Protein AF-E3U812-F1 (afdb_monomer)

Secondary structure (DSSP, 8-state):
-HHHH---HHHHHHHHHHHHHTT--B-------HHHHHTT-HHHHHHHHHHHHHHHHTT-GGGB-

Nearest PDB structures (foldseek):
  1qds-assembly1_A  TM=9.500E-01  e=3.500E-05  Leishmania mexicana
  4pcf-assembly4_A  TM=9.673E-01  e=7.302E-05  Trypanosoma brucei brucei
  4jeq-assembly6_K  TM=9.553E-01  e=5.975E-05  Trypanosoma cruzi
  1tti-assembly1_A  TM=9.603E-01  e=6.830E-05  Trypanosoma brucei brucei
  4bi5-assembly3_E  TM=9.131E-01  e=1.990E-04  Giardia duodenalis

Foldseek 3Di:
DCPPVVDDLLNLLVVLLVCVVVVAQEERDFFDDPVCVVVVNGCVRRVVSVVSNCVSCPPVVVRYD

Radius of gyration: 12.53 Å; Cα contacts (8 Å, |Δi|>4): 58; chains: 1; bounding box: 27×20×34 Å

Mean predicted aligned error: 1.94 Å

InterPro domains:
  IPR000652 Triosephosphate isomerase [PF00121] (1-65)
  IPR000652 Triosephosphate isomerase [PS51440] (1-65)
  IPR000652 Triosephosphate isomerase [PTHR21139] (1-65)
  IPR013785 Aldolase-type TIM barrel [G3DSA:3.20.20.70] (1-65)
  IPR035990 Triosephosphate isomerase superfamily [SSF51351] (1-62)

Solvent-accessible surface area (backbone atoms only — not comparable to full-atom values): 3818 Å² total; per-residue (Å²): 100,44,85,87,70,61,56,47,55,67,63,51,18,54,52,50,28,52,40,48,76,72,70,44,73,44,76,71,88,76,72,60,53,72,69,41,44,76,68,69,36,41,65,62,45,36,48,54,49,51,59,51,34,48,78,40,48,65,87,49,58,94,42,51,86

pLDDT: mean 97.74, std 0.97, range [93.94, 98.62]

Structure (mmCIF, N/CA/C/O backbone):
data_AF-E3U812-F1
#
_entry.id   AF-E3U812-F1
#
loop_
_atom_site.group_PDB
_atom_site.id
_atom_site.type_symbol
_atom_site.label_atom_id
_atom_site.label_alt_id
_atom_site.label_comp_id
_atom_site.label_asym_id
_atom_site.label_entity_id
_atom_site.label_seq_id
_atom_site.pdbx_PDB_ins_code
_atom_site.Cartn_x
_atom_site.Cartn_y
_atom_site.Cartn_z
_atom_site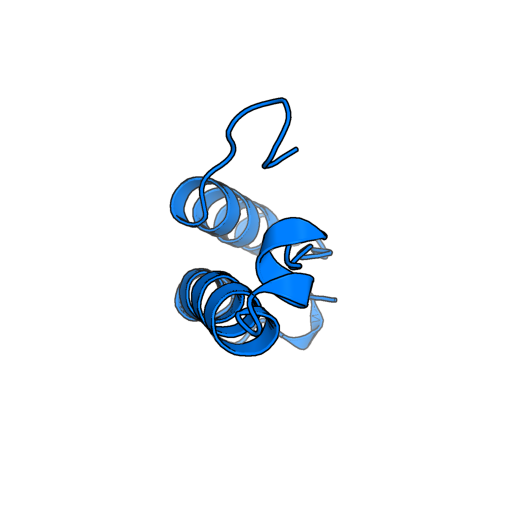.occupancy
_atom_site.B_iso_or_equiv
_atom_site.auth_seq_id
_atom_site.auth_comp_id
_atom_site.auth_asym_id
_atom_site.auth_atom_id
_atom_site.pdbx_PDB_model_num
ATOM 1 N N . ARG A 1 1 ? -6.009 8.452 1.160 1.00 94.31 1 ARG A N 1
ATOM 2 C CA . ARG A 1 1 ? -6.818 8.464 -0.088 1.00 94.31 1 ARG A CA 1
ATOM 3 C C . ARG A 1 1 ? -7.951 7.444 -0.058 1.00 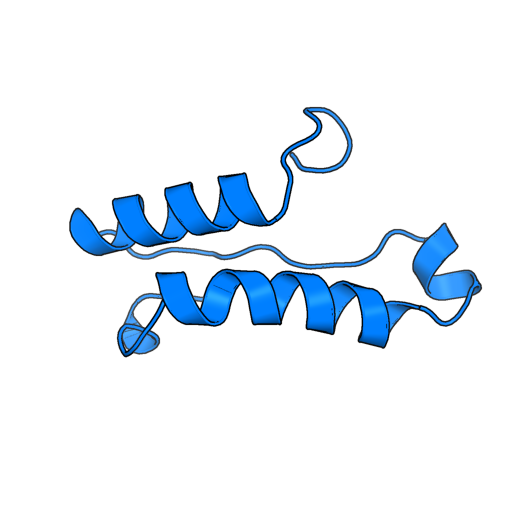94.31 1 ARG A C 1
ATOM 5 O O . ARG A 1 1 ? -9.065 7.808 -0.396 1.00 94.31 1 ARG A O 1
ATOM 12 N N . ARG A 1 2 ? -7.692 6.225 0.425 1.00 96.75 2 ARG A N 1
ATOM 13 C CA . ARG A 1 2 ? -8.677 5.143 0.593 1.00 96.75 2 ARG A CA 1
ATOM 14 C C . ARG A 1 2 ? -9.969 5.565 1.316 1.00 96.75 2 ARG A C 1
ATOM 16 O O . ARG A 1 2 ? -11.039 5.379 0.764 1.00 96.75 2 ARG A O 1
ATOM 23 N N . THR A 1 3 ? -9.876 6.224 2.475 1.00 93.94 3 THR A N 1
ATOM 24 C CA . THR A 1 3 ? -11.064 6.601 3.273 1.00 93.94 3 THR A CA 1
ATOM 25 C C . THR A 1 3 ? -11.880 7.748 2.672 1.00 93.94 3 THR A C 1
ATOM 27 O O . THR A 1 3 ? -13.093 7.645 2.564 1.00 93.94 3 THR A O 1
ATOM 30 N N . ILE A 1 4 ? -11.226 8.844 2.266 1.00 96.81 4 ILE A N 1
ATOM 31 C CA . ILE A 1 4 ? -11.920 10.066 1.809 1.00 96.81 4 ILE A CA 1
ATOM 32 C C . ILE A 1 4 ? -12.348 9.962 0.337 1.00 96.81 4 ILE A C 1
ATOM 34 O O . ILE A 1 4 ? -13.438 10.393 -0.019 1.00 96.81 4 ILE A O 1
ATOM 38 N N . PHE A 1 5 ? -11.493 9.398 -0.523 1.00 97.12 5 PHE A N 1
ATOM 39 C CA . PHE A 1 5 ? -11.732 9.306 -1.970 1.00 97.12 5 PHE A CA 1
ATOM 40 C C . PHE A 1 5 ? -12.169 7.907 -2.421 1.00 97.12 5 PHE A C 1
ATOM 42 O O . PHE A 1 5 ? -12.361 7.689 -3.613 1.00 97.12 5 PHE A O 1
ATOM 49 N N . GLY A 1 6 ? -12.295 6.949 -1.497 1.00 96.25 6 GLY A N 1
ATOM 50 C CA . GLY A 1 6 ? -12.795 5.608 -1.802 1.00 96.25 6 GLY A CA 1
ATOM 51 C C . GLY A 1 6 ? -11.862 4.752 -2.662 1.00 96.25 6 GLY A C 1
ATOM 52 O O . GLY A 1 6 ? -12.335 3.831 -3.323 1.00 96.25 6 GLY A O 1
ATOM 53 N N . GLU A 1 7 ? -10.556 5.042 -2.703 1.00 97.88 7 GLU A N 1
ATOM 54 C CA . GLU A 1 7 ? -9.618 4.238 -3.498 1.00 97.88 7 GLU A CA 1
ATOM 55 C C . GLU A 1 7 ? -9.536 2.802 -2.965 1.00 97.88 7 GLU A C 1
ATOM 57 O O . GLU A 1 7 ? -9.098 2.562 -1.835 1.00 97.88 7 GLU A O 1
ATOM 62 N N . LYS A 1 8 ? -9.964 1.855 -3.802 1.00 97.81 8 LYS A N 1
ATOM 63 C CA . LYS A 1 8 ? -9.973 0.420 -3.506 1.00 97.81 8 LYS A CA 1
ATOM 64 C C . LYS A 1 8 ? -8.625 -0.224 -3.815 1.00 97.81 8 LYS A C 1
ATOM 66 O O . LYS A 1 8 ? -7.810 0.349 -4.534 1.00 97.81 8 LYS A O 1
ATOM 71 N N . ASP A 1 9 ? -8.424 -1.426 -3.283 1.00 98.19 9 ASP A N 1
ATOM 72 C CA . ASP A 1 9 ? -7.182 -2.192 -3.432 1.00 98.19 9 ASP A CA 1
ATOM 73 C C . ASP A 1 9 ? -6.791 -2.387 -4.903 1.00 98.19 9 ASP A C 1
ATOM 75 O O . ASP A 1 9 ? -5.648 -2.104 -5.253 1.00 98.19 9 ASP A O 1
ATOM 79 N N . ASP A 1 10 ? -7.751 -2.730 -5.765 1.00 98.00 10 ASP A N 1
ATOM 80 C CA . ASP A 1 10 ? -7.514 -2.936 -7.201 1.00 98.00 10 ASP A CA 1
ATOM 81 C C . ASP A 1 10 ? -7.005 -1.663 -7.89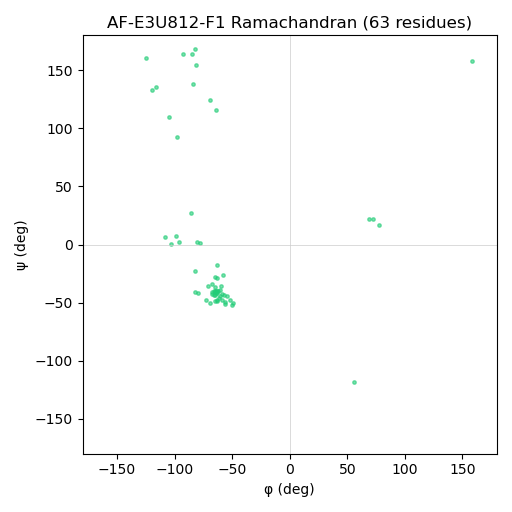3 1.00 98.00 10 ASP A C 1
ATOM 83 O O . ASP A 1 10 ? -5.994 -1.687 -8.589 1.00 98.00 10 ASP A O 1
ATOM 87 N N . LEU A 1 11 ? -7.630 -0.513 -7.616 1.00 98.38 11 LEU A N 1
ATOM 88 C CA . LEU A 1 11 ? -7.206 0.770 -8.186 1.00 98.38 11 LEU A CA 1
ATOM 89 C C . LEU A 1 11 ? -5.810 1.179 -7.696 1.00 98.38 11 LEU A C 1
ATOM 91 O O . LEU A 1 11 ? -5.040 1.794 -8.433 1.00 98.38 11 LEU A O 1
ATOM 95 N N . VAL A 1 12 ? -5.477 0.888 -6.435 1.00 98.38 12 VAL A N 1
ATOM 96 C CA . VAL A 1 12 ? -4.128 1.152 -5.922 1.00 98.38 12 VAL A CA 1
ATOM 97 C C . VAL A 1 12 ? -3.121 0.229 -6.608 1.00 98.38 12 VAL A C 1
ATOM 99 O O . VAL A 1 12 ? -2.078 0.716 -7.034 1.00 98.38 12 VAL A O 1
ATOM 102 N N . ALA A 1 13 ? -3.441 -1.054 -6.788 1.00 98.38 13 ALA A N 1
ATOM 103 C CA . ALA A 1 13 ? -2.588 -2.004 -7.498 1.00 98.38 13 ALA A CA 1
ATOM 104 C C . ALA A 1 13 ? -2.335 -1.585 -8.958 1.00 98.38 13 ALA A C 1
ATOM 106 O O . ALA A 1 13 ? -1.182 -1.577 -9.385 1.00 98.38 13 ALA A O 1
ATOM 107 N N . GLU A 1 14 ? -3.363 -1.141 -9.688 1.00 98.44 14 GLU A N 1
ATOM 108 C CA . GLU A 1 14 ? -3.226 -0.595 -11.049 1.00 98.44 14 GLU A CA 1
ATOM 109 C C . GLU A 1 14 ? -2.257 0.597 -11.098 1.00 98.44 14 GLU A C 1
ATOM 111 O O . GLU A 1 14 ? -1.383 0.668 -11.963 1.00 98.44 14 GLU A O 1
ATOM 116 N N . LYS A 1 15 ? -2.357 1.519 -10.131 1.00 98.38 15 LYS A N 1
ATOM 117 C CA . LYS A 1 15 ? -1.448 2.672 -10.036 1.00 98.38 15 LYS A CA 1
ATOM 118 C C . LYS A 1 15 ? -0.014 2.262 -9.725 1.00 98.38 15 LYS A C 1
ATOM 120 O O . LYS A 1 15 ? 0.908 2.855 -10.279 1.00 98.38 15 LYS A O 1
ATOM 125 N N . VAL A 1 16 ? 0.173 1.283 -8.838 1.00 98.50 16 VAL A N 1
ATOM 126 C CA . VAL A 1 16 ? 1.501 0.748 -8.512 1.00 98.50 16 VAL A CA 1
ATOM 127 C C . VAL A 1 16 ? 2.125 0.099 -9.744 1.00 98.50 16 VAL A C 1
ATOM 129 O O . VAL A 1 16 ? 3.256 0.442 -10.079 1.00 98.50 16 VAL A O 1
ATOM 132 N N . ALA A 1 17 ? 1.385 -0.766 -10.443 1.00 98.38 17 ALA A N 1
ATOM 133 C CA . ALA A 1 17 ? 1.858 -1.418 -11.662 1.00 98.38 17 ALA A CA 1
ATOM 134 C C . ALA A 1 17 ? 2.295 -0.380 -12.703 1.00 98.38 17 ALA A C 1
ATOM 136 O O . ALA A 1 17 ? 3.438 -0.398 -13.152 1.00 98.38 17 ALA A O 1
ATOM 137 N N . HIS A 1 18 ? 1.431 0.595 -12.994 1.00 98.56 18 HIS A N 1
ATOM 138 C CA . HIS A 1 18 ? 1.732 1.627 -13.980 1.00 98.56 18 HIS A CA 1
ATOM 139 C C . HIS A 1 18 ? 2.937 2.497 -13.587 1.00 98.56 18 HIS A C 1
ATOM 141 O O . HIS A 1 18 ? 3.799 2.792 -14.412 1.00 98.56 18 HIS A O 1
ATOM 147 N N . ALA A 1 19 ? 3.047 2.887 -12.313 1.00 98.44 19 ALA A N 1
ATOM 148 C CA . ALA A 1 19 ? 4.189 3.665 -11.840 1.00 98.44 19 ALA A CA 1
ATOM 149 C C . ALA A 1 19 ? 5.514 2.892 -11.982 1.00 98.44 19 ALA A C 1
ATOM 151 O O . ALA A 1 19 ? 6.518 3.477 -12.395 1.00 98.44 19 ALA A O 1
ATOM 152 N N . LEU A 1 20 ? 5.510 1.588 -11.689 1.00 98.25 20 LEU A N 1
ATOM 153 C CA . LEU A 1 20 ? 6.673 0.717 -11.864 1.00 98.25 20 LEU A CA 1
ATOM 154 C C . LEU A 1 20 ? 7.026 0.521 -13.347 1.00 98.25 20 LEU A C 1
ATOM 156 O O . LEU A 1 20 ? 8.204 0.587 -13.693 1.00 98.25 20 LEU A O 1
ATOM 160 N N . GLU A 1 21 ? 6.034 0.352 -14.227 1.00 97.62 21 GLU A N 1
ATOM 161 C CA . GLU A 1 21 ? 6.227 0.296 -15.688 1.00 97.62 21 GLU A CA 1
ATOM 162 C C . GLU A 1 21 ? 6.869 1.578 -16.235 1.00 97.62 21 GLU A C 1
ATOM 164 O O . GLU A 1 21 ? 7.713 1.526 -17.128 1.00 97.62 21 GLU A O 1
ATOM 169 N N . CYS A 1 22 ? 6.524 2.735 -15.663 1.00 98.00 22 CYS A N 1
ATOM 170 C CA . CYS A 1 22 ? 7.143 4.019 -15.990 1.00 98.00 22 CYS A CA 1
ATOM 171 C C . CYS A 1 22 ? 8.527 4.235 -15.344 1.00 98.00 22 CYS A C 1
ATOM 173 O O . CYS A 1 22 ? 9.123 5.296 -15.533 1.00 98.00 22 CYS A O 1
ATOM 175 N 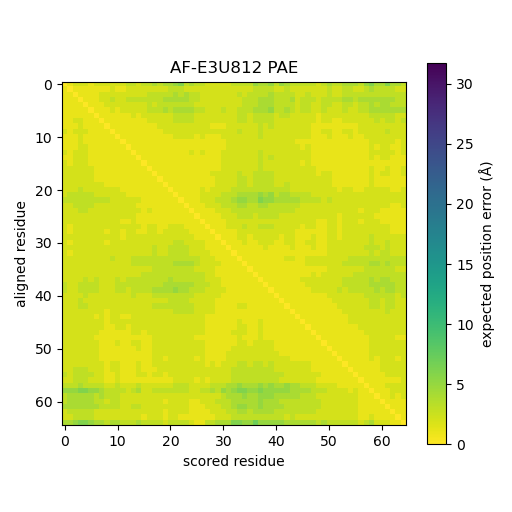N . GLY A 1 23 ? 9.048 3.270 -14.581 1.00 97.00 23 GLY A N 1
ATOM 176 C CA . GLY A 1 23 ? 10.364 3.349 -13.940 1.00 97.00 23 GLY A CA 1
ATOM 177 C C . GLY A 1 23 ? 10.411 4.212 -12.675 1.00 97.00 23 GLY A C 1
ATOM 178 O O . GLY A 1 23 ? 11.496 4.611 -12.246 1.00 97.00 23 GLY A O 1
ATOM 179 N N . LEU A 1 24 ? 9.262 4.523 -12.067 1.00 98.25 24 LEU A N 1
ATOM 180 C CA . LEU A 1 24 ? 9.206 5.257 -10.804 1.00 98.25 24 LEU A CA 1
ATOM 181 C C . LEU A 1 24 ? 9.447 4.328 -9.611 1.00 98.25 24 LEU A C 1
ATOM 183 O O . LEU A 1 24 ? 9.137 3.138 -9.640 1.00 98.25 24 LEU A O 1
ATOM 187 N N . LYS A 1 25 ? 9.941 4.910 -8.514 1.00 98.19 25 LYS A N 1
ATOM 188 C CA . LYS A 1 25 ? 9.887 4.269 -7.196 1.00 98.19 25 LYS A CA 1
ATOM 189 C C . LYS A 1 25 ? 8.536 4.545 -6.547 1.00 98.19 25 LYS A C 1
ATOM 191 O O . LYS A 1 25 ? 8.038 5.669 -6.612 1.00 98.19 25 LYS A O 1
ATOM 196 N N . VAL A 1 26 ? 7.963 3.532 -5.909 1.00 98.12 26 VAL A N 1
ATOM 197 C CA . VAL A 1 26 ? 6.615 3.570 -5.338 1.00 98.12 26 VAL A CA 1
ATOM 198 C C . VAL A 1 26 ? 6.689 3.423 -3.824 1.00 98.12 26 VAL A C 1
ATOM 200 O O . VAL A 1 26 ? 7.395 2.560 -3.322 1.00 98.12 26 VAL A O 1
ATOM 203 N N . ILE A 1 27 ? 5.927 4.243 -3.102 1.00 98.25 27 ILE A N 1
ATOM 204 C CA . ILE A 1 27 ? 5.640 4.026 -1.680 1.00 98.25 27 ILE A CA 1
ATOM 205 C C . ILE A 1 27 ? 4.204 3.513 -1.593 1.00 98.25 27 ILE A C 1
ATOM 207 O O . ILE A 1 27 ? 3.263 4.257 -1.891 1.00 98.25 27 ILE A O 1
ATOM 211 N N . ALA A 1 28 ? 4.024 2.242 -1.240 1.00 97.19 28 ALA A N 1
ATOM 212 C CA . ALA A 1 28 ? 2.722 1.586 -1.275 1.00 97.19 28 ALA A CA 1
ATOM 213 C C . ALA A 1 28 ? 2.071 1.570 0.116 1.00 97.19 28 ALA A C 1
ATOM 215 O O . ALA A 1 28 ? 2.270 0.665 0.919 1.00 97.19 28 ALA A O 1
ATOM 216 N N . CYS A 1 29 ? 1.254 2.586 0.409 1.00 97.94 29 CYS A N 1
ATOM 217 C CA . CYS A 1 29 ? 0.605 2.709 1.714 1.00 97.94 29 CYS A CA 1
ATOM 218 C C . CYS A 1 29 ? -0.468 1.633 1.960 1.00 97.94 29 CYS A C 1
ATOM 220 O O . CYS A 1 29 ? -1.472 1.550 1.234 1.00 97.94 29 CYS A O 1
ATOM 222 N N . ILE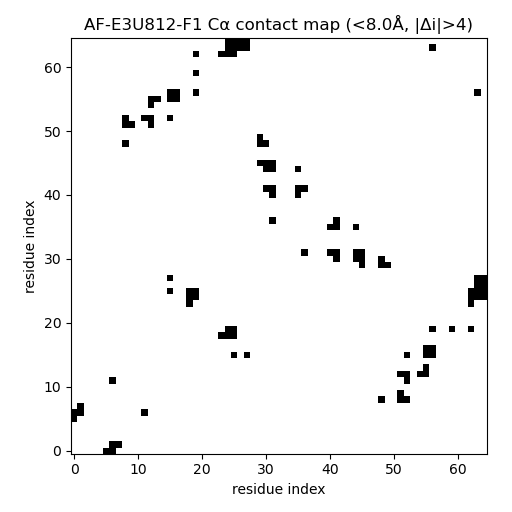 A 1 30 ? -0.300 0.913 3.068 1.00 97.81 30 ILE A N 1
ATOM 223 C CA . ILE A 1 30 ? -1.276 -0.010 3.649 1.00 97.81 30 ILE A CA 1
ATOM 224 C C . ILE A 1 30 ? -1.555 0.354 5.110 1.00 97.81 30 ILE A C 1
ATOM 226 O O . ILE A 1 30 ? -0.767 1.060 5.739 1.00 97.81 30 ILE A O 1
ATOM 230 N N . GLY A 1 31 ? -2.681 -0.113 5.637 1.00 97.94 31 GLY A N 1
ATOM 231 C CA . GLY A 1 31 ? -3.055 0.076 7.034 1.00 97.94 31 GLY A CA 1
ATOM 232 C C . GLY A 1 31 ? -4.550 -0.072 7.273 1.00 97.94 31 GLY A C 1
ATOM 233 O O . GLY A 1 31 ? -5.367 0.072 6.355 1.00 97.94 31 GLY A O 1
ATOM 234 N N . GLU A 1 32 ? -4.879 -0.370 8.520 1.00 98.19 32 GLU A N 1
ATOM 235 C CA . GLU A 1 32 ? -6.228 -0.479 9.052 1.00 98.19 32 GLU A CA 1
ATOM 236 C C . GLU A 1 32 ? -6.727 0.841 9.661 1.00 98.19 32 GLU A C 1
ATOM 238 O O . GLU A 1 32 ? -5.949 1.755 9.956 1.00 98.19 32 GLU A O 1
ATOM 243 N N . THR A 1 33 ? -8.039 0.949 9.868 1.00 97.31 33 THR A N 1
ATOM 244 C CA . THR A 1 33 ? -8.630 2.024 10.677 1.00 97.31 33 THR A CA 1
ATOM 245 C C . THR A 1 33 ? -8.565 1.708 12.172 1.00 97.31 33 THR A C 1
ATOM 247 O O . THR A 1 33 ? -8.303 0.576 12.582 1.00 97.31 33 THR A O 1
ATOM 250 N N . LEU A 1 34 ? -8.839 2.707 13.018 1.00 97.62 34 LEU A N 1
ATOM 251 C CA . LEU A 1 34 ? -8.903 2.496 14.466 1.00 97.62 34 LEU A CA 1
ATOM 252 C C . LEU A 1 34 ? -9.960 1.443 14.831 1.00 97.62 34 LEU A C 1
ATOM 254 O O . LEU A 1 34 ? -9.689 0.558 15.635 1.00 97.62 34 LEU A O 1
ATOM 258 N N . GLU A 1 35 ? -11.125 1.493 14.189 1.00 98.12 35 GLU A N 1
ATOM 259 C CA . GLU A 1 35 ? -12.227 0.560 14.423 1.00 98.12 35 GLU A CA 1
ATOM 260 C C . GLU A 1 35 ? -11.854 -0.869 14.008 1.00 98.12 35 GLU A C 1
ATOM 262 O O . GLU A 1 35 ? -12.172 -1.828 14.708 1.00 98.12 35 GLU A O 1
ATOM 267 N N . GLU A 1 36 ? -11.151 -1.029 12.882 1.00 98.38 36 GLU A N 1
ATOM 268 C CA . GLU A 1 36 ? -10.638 -2.330 12.440 1.00 98.38 36 GLU A CA 1
ATOM 269 C C . GLU A 1 36 ? -9.602 -2.882 13.428 1.00 98.38 36 GLU A C 1
ATOM 271 O O . GLU A 1 36 ? -9.634 -4.072 13.751 1.00 98.38 36 GLU A O 1
ATOM 276 N N . ARG A 1 37 ? -8.725 -2.024 13.960 1.00 98.31 37 ARG A N 1
ATOM 277 C CA . ARG A 1 37 ? -7.739 -2.404 14.977 1.00 98.31 37 ARG A CA 1
ATOM 278 C C . ARG A 1 37 ? -8.393 -2.832 16.289 1.00 98.31 37 ARG A C 1
ATOM 280 O O . ARG A 1 37 ? -8.043 -3.882 16.822 1.00 98.31 37 ARG A O 1
ATOM 287 N N . GLU A 1 38 ? -9.341 -2.053 16.805 1.00 98.38 38 GLU A N 1
ATOM 288 C CA . GLU A 1 38 ? -10.077 -2.377 18.037 1.00 98.38 38 GLU A CA 1
ATOM 289 C C . GLU A 1 38 ? -10.933 -3.642 17.880 1.00 98.38 38 GLU A C 1
ATOM 291 O O . GLU A 1 38 ? -11.121 -4.388 18.840 1.00 98.38 38 GLU A O 1
ATOM 296 N N . ALA A 1 39 ? -11.375 -3.943 16.656 1.00 98.56 39 ALA A N 1
ATOM 297 C CA . ALA A 1 39 ? -12.038 -5.196 16.306 1.00 98.56 39 ALA A CA 1
ATOM 298 C C . ALA A 1 39 ? -11.074 -6.379 16.066 1.00 98.56 39 ALA A C 1
ATOM 300 O O . ALA A 1 39 ? -11.529 -7.462 15.697 1.00 98.56 39 ALA A O 1
ATOM 301 N N . GLY A 1 40 ? -9.759 -6.195 16.237 1.00 98.31 40 GLY A N 1
ATOM 302 C CA . GLY A 1 40 ? -8.755 -7.248 16.055 1.00 98.31 40 GLY A CA 1
ATOM 303 C C . GLY A 1 40 ? -8.502 -7.648 14.596 1.00 98.31 40 GLY A C 1
ATOM 304 O O . GLY A 1 40 ? -8.029 -8.752 14.343 1.00 98.31 40 GLY A O 1
ATOM 305 N N . LYS A 1 41 ? -8.812 -6.777 13.626 1.00 98.56 41 LYS A N 1
ATOM 306 C CA . LYS A 1 41 ? -8.719 -7.058 12.180 1.00 98.56 41 L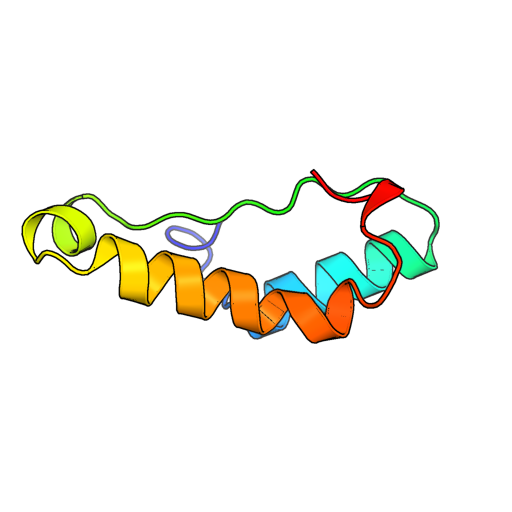YS A CA 1
ATOM 307 C C . LYS A 1 41 ? -7.449 -6.538 11.505 1.00 98.56 41 LYS A C 1
ATOM 309 O O . LYS A 1 41 ? -7.354 -6.612 10.282 1.00 98.56 41 LYS A O 1
ATOM 314 N N . THR A 1 42 ? -6.471 -6.027 12.257 1.00 98.44 42 THR A N 1
ATOM 315 C CA . THR A 1 42 ? -5.230 -5.462 11.692 1.00 98.44 42 THR A CA 1
ATOM 316 C C . THR A 1 42 ? -4.573 -6.408 10.683 1.00 98.44 42 THR A C 1
ATOM 318 O O . THR A 1 42 ? -4.325 -6.011 9.545 1.00 98.44 42 THR A O 1
ATOM 321 N N . GLU A 1 43 ? -4.348 -7.675 11.050 1.00 98.56 43 GLU A N 1
ATOM 322 C CA . GLU A 1 43 ? -3.715 -8.644 10.145 1.00 98.56 43 GLU A CA 1
ATOM 323 C C . GLU A 1 43 ? -4.563 -8.927 8.903 1.00 98.56 43 GLU A C 1
ATOM 325 O O . GLU A 1 43 ? -4.027 -8.959 7.800 1.00 98.56 43 GLU A O 1
ATOM 330 N N 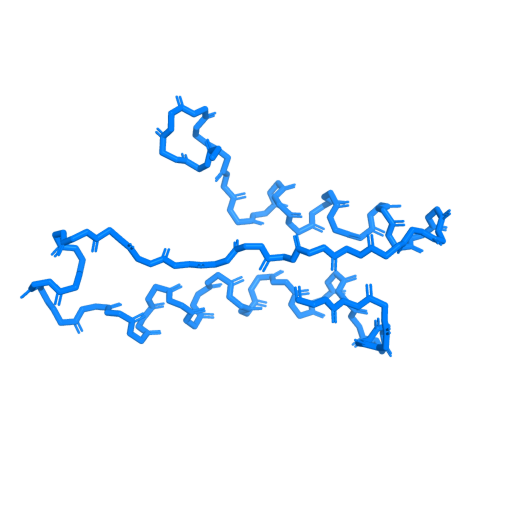. GLU A 1 44 ? -5.883 -9.071 9.051 1.00 98.62 44 GLU A N 1
ATOM 331 C CA . GLU A 1 44 ? -6.805 -9.310 7.933 1.00 98.62 44 GLU A CA 1
ATOM 332 C C . GLU A 1 44 ? -6.727 -8.176 6.902 1.00 98.62 44 GLU A C 1
ATOM 334 O O . GLU A 1 44 ? -6.589 -8.417 5.698 1.00 98.62 44 GLU A O 1
ATOM 339 N N . VAL A 1 45 ? -6.774 -6.930 7.377 1.00 98.44 45 VAL A N 1
ATOM 340 C CA . VAL A 1 45 ? -6.778 -5.739 6.525 1.00 98.44 45 VAL A CA 1
ATOM 341 C C . VAL A 1 45 ? -5.428 -5.556 5.840 1.00 98.44 45 VAL A C 1
ATOM 343 O O . VAL A 1 45 ? -5.374 -5.414 4.615 1.00 98.44 45 VAL A O 1
ATOM 346 N N . VAL A 1 46 ? -4.335 -5.597 6.604 1.00 98.25 46 VAL A N 1
ATOM 347 C CA . VAL A 1 46 ? -2.974 -5.431 6.078 1.00 98.25 46 VAL A CA 1
ATOM 348 C C . VAL A 1 46 ? -2.634 -6.562 5.105 1.00 98.25 46 VAL A C 1
ATOM 350 O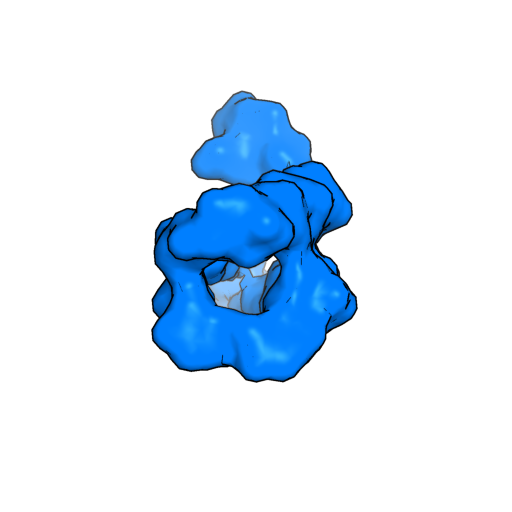 O . VAL A 1 46 ? -2.079 -6.301 4.035 1.00 98.25 46 VAL A O 1
ATOM 353 N N . PHE A 1 47 ? -3.034 -7.803 5.398 1.00 98.56 47 PHE A N 1
ATOM 354 C CA . PHE A 1 47 ? -2.858 -8.934 4.489 1.00 98.56 47 PHE A CA 1
ATOM 355 C C . PHE A 1 47 ? -3.644 -8.747 3.190 1.00 98.56 47 PHE A C 1
ATOM 357 O O . PHE A 1 47 ? -3.070 -8.907 2.113 1.00 98.56 47 PHE A O 1
ATOM 364 N N . ARG A 1 48 ? -4.930 -8.370 3.258 1.00 98.44 48 ARG A N 1
ATOM 365 C CA . ARG A 1 48 ? -5.768 -8.127 2.070 1.00 98.44 48 ARG A CA 1
ATOM 366 C C . ARG A 1 48 ? -5.140 -7.075 1.157 1.00 98.44 48 ARG A C 1
ATOM 368 O O . ARG A 1 48 ? -4.985 -7.319 -0.040 1.00 98.44 48 ARG A O 1
ATOM 375 N N . GLN A 1 49 ? -4.746 -5.940 1.733 1.00 98.50 49 GLN A N 1
ATOM 376 C CA . GLN A 1 49 ? -4.150 -4.831 0.990 1.00 98.50 49 GLN A CA 1
ATOM 377 C C . GLN A 1 49 ? -2.791 -5.220 0.388 1.00 98.50 49 GLN A C 1
ATOM 379 O O . GLN A 1 49 ? -2.546 -4.946 -0.784 1.00 98.50 49 GLN A O 1
ATOM 384 N N . THR A 1 50 ? -1.933 -5.915 1.144 1.00 98.00 50 THR A N 1
ATOM 385 C CA . THR A 1 50 ? -0.618 -6.377 0.657 1.00 98.00 50 THR A CA 1
ATOM 386 C C . THR A 1 50 ? -0.767 -7.411 -0.455 1.00 98.00 50 THR A C 1
ATOM 388 O O . THR A 1 50 ? -0.099 -7.329 -1.484 1.00 98.00 50 THR A O 1
ATOM 391 N N . LYS A 1 51 ? -1.686 -8.369 -0.289 1.00 98.31 51 LYS A N 1
ATOM 392 C CA . LYS A 1 51 ? -1.954 -9.422 -1.272 1.00 98.31 51 LYS A CA 1
ATOM 393 C C . LYS A 1 51 ? -2.412 -8.851 -2.612 1.00 98.31 51 LYS A C 1
ATOM 395 O O . LYS A 1 51 ? -1.984 -9.355 -3.645 1.00 98.31 51 LYS A O 1
ATOM 400 N N . ALA A 1 52 ? -3.237 -7.804 -2.599 1.00 98.00 52 ALA A N 1
ATOM 401 C CA . ALA A 1 52 ? -3.673 -7.127 -3.819 1.00 98.00 52 ALA A CA 1
ATOM 402 C C . ALA A 1 52 ? -2.510 -6.470 -4.587 1.00 98.00 52 ALA A C 1
ATOM 404 O O . ALA A 1 52 ? -2.558 -6.376 -5.810 1.00 98.00 52 ALA A O 1
ATOM 405 N N . LEU A 1 53 ? -1.444 -6.060 -3.891 1.00 98.19 53 LEU A N 1
ATOM 406 C CA . LEU A 1 53 ? -0.266 -5.442 -4.503 1.00 98.19 53 LEU A CA 1
ATOM 407 C C . LEU A 1 53 ? 0.728 -6.457 -5.084 1.00 98.19 53 LEU A C 1
ATOM 409 O O . LEU A 1 53 ? 1.490 -6.097 -5.978 1.00 98.19 53 LEU A O 1
ATOM 413 N N . LEU A 1 54 ? 0.728 -7.715 -4.622 1.00 97.75 54 LEU A N 1
ATOM 414 C CA . LEU A 1 54 ? 1.705 -8.725 -5.058 1.00 97.75 54 LEU A CA 1
ATOM 415 C C . LEU A 1 54 ? 1.804 -8.868 -6.590 1.00 97.75 54 LEU A C 1
ATOM 417 O O . LEU A 1 54 ? 2.927 -8.832 -7.098 1.00 97.75 54 LEU A O 1
ATOM 421 N N . PRO A 1 55 ? 0.694 -8.988 -7.351 1.00 97.81 55 PRO A N 1
ATOM 422 C CA . PRO A 1 55 ? 0.777 -9.131 -8.803 1.00 97.81 55 PRO A CA 1
ATOM 423 C C . PRO A 1 55 ? 1.300 -7.865 -9.490 1.00 97.81 55 PRO A C 1
ATOM 425 O O . PRO A 1 55 ? 2.017 -7.967 -10.479 1.00 97.81 55 PRO A O 1
ATOM 428 N N . ALA A 1 56 ? 0.970 -6.686 -8.950 1.00 97.50 56 ALA A N 1
ATOM 429 C CA . ALA A 1 56 ? 1.406 -5.398 -9.486 1.00 97.50 56 ALA A CA 1
ATOM 430 C C . ALA A 1 56 ? 2.907 -5.151 -9.271 1.00 97.50 56 ALA A C 1
ATOM 432 O O . ALA A 1 56 ? 3.567 -4.560 -10.122 1.00 97.50 56 ALA A O 1
ATOM 433 N N . ILE A 1 57 ? 3.458 -5.607 -8.141 1.00 97.88 57 ILE A N 1
ATOM 434 C CA . ILE A 1 57 ? 4.881 -5.440 -7.818 1.00 97.88 57 ILE A CA 1
ATOM 435 C C . ILE A 1 57 ? 5.735 -6.485 -8.548 1.00 97.88 57 ILE A C 1
ATOM 437 O O . ILE A 1 57 ? 6.811 -6.162 -9.064 1.00 97.88 57 ILE A O 1
ATOM 441 N N . GLY A 1 58 ? 5.277 -7.740 -8.605 1.00 96.44 58 GLY A N 1
ATOM 442 C CA . GLY A 1 58 ? 6.027 -8.840 -9.206 1.00 96.44 58 GLY A CA 1
ATOM 443 C C . GLY A 1 58 ? 7.413 -8.992 -8.570 1.00 96.44 58 GLY A C 1
ATOM 444 O O . GLY A 1 58 ? 7.531 -9.224 -7.369 1.00 96.44 58 GLY A O 1
ATOM 445 N N . ASN A 1 59 ? 8.469 -8.828 -9.373 1.00 95.94 59 ASN A N 1
ATOM 446 C CA . ASN A 1 59 ? 9.865 -8.902 -8.920 1.00 95.94 59 ASN A CA 1
ATOM 447 C C . ASN A 1 59 ? 10.490 -7.526 -8.610 1.00 95.94 59 ASN A C 1
ATOM 449 O O . ASN A 1 59 ? 11.664 -7.453 -8.253 1.00 95.94 59 ASN A O 1
ATOM 453 N N . ASN A 1 60 ? 9.735 -6.429 -8.723 1.00 96.88 60 ASN A N 1
ATOM 454 C CA . ASN A 1 60 ? 10.257 -5.060 -8.626 1.00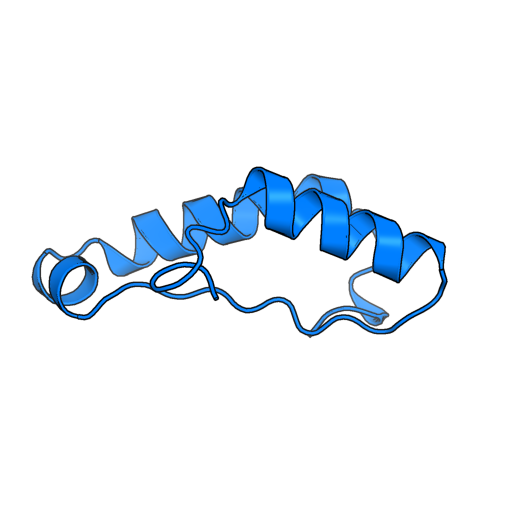 96.88 60 ASN A CA 1
ATOM 455 C C . ASN A 1 60 ? 10.349 -4.521 -7.187 1.00 96.88 60 ASN A C 1
ATOM 457 O O . ASN A 1 60 ? 10.312 -3.309 -6.977 1.00 96.88 60 ASN A O 1
ATOM 461 N N . TRP A 1 61 ? 10.506 -5.390 -6.186 1.00 96.38 61 TRP A N 1
ATOM 462 C CA . TRP A 1 61 ? 10.551 -5.005 -4.767 1.00 96.38 61 TRP A CA 1
ATOM 463 C C . TRP A 1 61 ? 11.661 -4.004 -4.429 1.00 96.38 61 TRP A C 1
ATOM 465 O O . TRP A 1 61 ? 11.500 -3.202 -3.521 1.00 96.38 61 TRP A O 1
ATOM 475 N N . ALA A 1 62 ? 12.755 -3.973 -5.196 1.00 97.25 62 ALA A N 1
ATOM 476 C CA . ALA A 1 62 ? 13.819 -2.978 -5.023 1.00 97.25 62 ALA A CA 1
ATOM 477 C C . ALA A 1 62 ? 13.364 -1.523 -5.281 1.00 97.25 62 ALA A C 1
ATOM 479 O O . ALA A 1 62 ? 14.046 -0.581 -4.874 1.00 97.25 62 ALA A O 1
ATOM 480 N N . ASN A 1 63 ? 12.228 -1.336 -5.961 1.00 97.56 63 ASN A N 1
ATOM 481 C CA . ASN A 1 63 ? 11.644 -0.035 -6.285 1.00 97.56 63 ASN A CA 1
ATOM 482 C C . ASN A 1 63 ? 10.379 0.273 -5.472 1.00 97.56 63 ASN A C 1
ATOM 484 O O . ASN A 1 63 ? 9.733 1.287 -5.739 1.00 97.56 63 ASN A O 1
ATOM 488 N N . VAL A 1 64 ? 10.026 -0.571 -4.498 1.00 97.44 64 VAL A N 1
ATOM 489 C CA . VAL A 1 64 ? 8.838 -0.398 -3.658 1.00 97.44 64 VAL A CA 1
ATOM 490 C C . VAL A 1 64 ? 9.250 -0.273 -2.195 1.00 97.44 64 VAL A C 1
ATOM 492 O O . VAL A 1 64 ? 10.062 -1.059 -1.710 1.00 97.44 64 VAL A O 1
ATOM 495 N N . VAL A 1 65 ? 8.686 0.724 -1.513 1.00 95.00 65 VAL A N 1
ATOM 496 C CA . VAL A 1 65 ? 8.784 0.934 -0.061 1.00 95.00 65 VAL A CA 1
ATOM 497 C C . VAL A 1 65 ? 7.419 0.723 0.574 1.00 95.00 65 VAL A C 1
ATOM 499 O O . VAL A 1 65 ? 6.425 1.249 0.014 1.00 95.00 65 VAL A O 1
#

Sequence (65 aa):
RRTIFGEKDDLVAEKVAHALECGLKVIACIGETLEEREAGKTEEVVFRQTKALLPAIGNNWANVV

Organism: NCBI:txid33441